Protein AF-A0A3B0RET4-F1 (afdb_monomer)

Organism: NCBI:txid652676

Foldseek 3Di:
DWDWPDDDCVVVDDTWTARVVLLVVQQDPDDDVVSSVRSVVVSVPDPPGDTDDDDDPVSVVVVVLVVVLVVLVVLLVVLLVVLQVLVVVQVDHDDDDDVRSVVSVCCLVVCPDDGDDPVSSVVSVVSVVSNVVSVVVSVVSPDD

InterPro domains:
  IPR047650 Transposase IS110-like [PTHR33055] (9-138)

Mean predicted aligned error: 11.27 Å

Radius of gyration: 25.1 Å; Cα contacts (8 Å, |Δi|>4): 95; chains: 1; bounding box: 55×36×64 Å

Secondary structure (DSSP, 8-state):
--EE----GGG-----EE-HHHHGGG--SS--HHHHHHHHHHHHT-TT--EEPPPPHHHHHHHHHHHHHHHHHHHHHHHHHHHHHHHHTTT----SSHHHHHHHHHHHHH--SSSS-HHHHHHHHHHHHHHHHHHHHHHHTT--

Structure (mmCIF, N/CA/C/O backbone):
data_AF-A0A3B0RET4-F1
#
_entry.id   AF-A0A3B0RET4-F1
#
loop_
_atom_site.group_PDB
_atom_site.id
_atom_site.type_symbol
_atom_site.label_atom_id
_atom_site.label_alt_id
_atom_site.label_comp_id
_atom_site.label_asym_id
_atom_site.label_entity_id
_atom_site.label_seq_id
_atom_site.pdbx_PDB_ins_code
_atom_site.Cartn_x
_atom_site.Cartn_y
_atom_site.Cartn_z
_atom_site.occupancy
_atom_site.B_iso_or_equiv
_atom_site.auth_seq_id
_atom_site.auth_comp_id
_atom_site.auth_asym_id
_atom_site.auth_atom_id
_atom_site.pdbx_PDB_model_num
ATOM 1 N N . MET A 1 1 ? 6.920 -6.363 -18.737 1.00 37.84 1 MET A N 1
ATOM 2 C CA . MET A 1 1 ? 8.189 -7.017 -18.342 1.00 37.84 1 MET A CA 1
ATOM 3 C C . MET A 1 1 ? 9.219 -6.766 -19.424 1.00 37.84 1 MET A C 1
ATOM 5 O O . MET A 1 1 ? 8.921 -7.064 -20.567 1.00 37.84 1 MET A O 1
ATOM 9 N N . ARG A 1 2 ? 10.376 -6.176 -19.101 1.00 45.81 2 ARG A N 1
ATOM 10 C CA . ARG A 1 2 ? 11.500 -6.050 -20.045 1.00 45.81 2 ARG A CA 1
ATOM 11 C C . ARG A 1 2 ? 12.013 -7.463 -20.352 1.00 45.81 2 ARG A C 1
ATOM 13 O O . ARG A 1 2 ? 12.230 -8.207 -19.401 1.00 45.81 2 ARG A O 1
ATOM 20 N N . GLN A 1 3 ? 12.155 -7.842 -21.620 1.00 48.19 3 GLN A N 1
ATOM 21 C CA . GLN A 1 3 ? 12.758 -9.132 -21.961 1.00 48.19 3 GLN A CA 1
ATOM 22 C C . GLN A 1 3 ? 14.276 -8.971 -21.875 1.00 48.19 3 GLN A C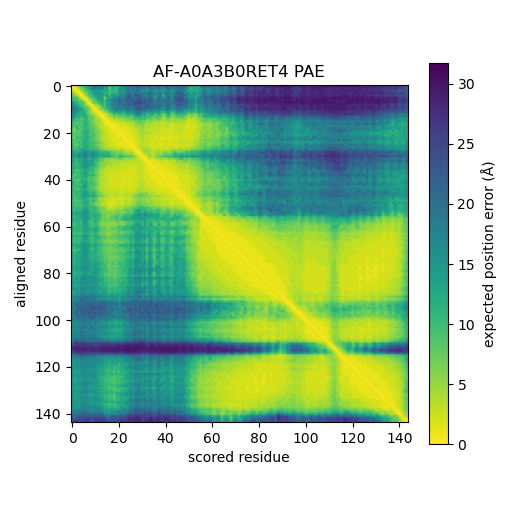 1
ATOM 24 O O . GLN A 1 3 ? 14.875 -8.184 -22.606 1.00 48.19 3 GLN A O 1
ATOM 29 N N . ALA A 1 4 ? 14.873 -9.644 -20.895 1.00 47.44 4 ALA A N 1
ATOM 30 C CA . ALA A 1 4 ? 16.313 -9.733 -20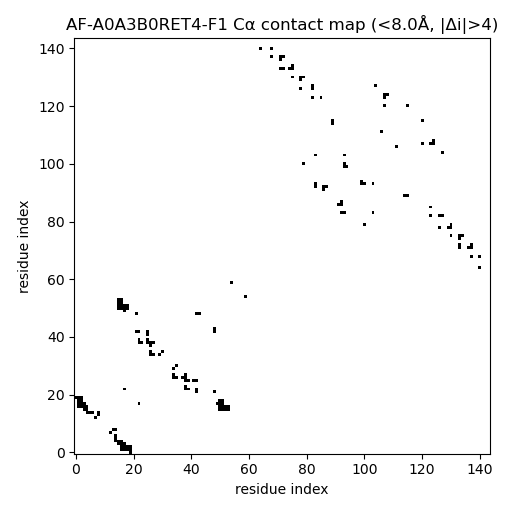.748 1.00 47.44 4 ALA A CA 1
ATOM 31 C C . ALA A 1 4 ? 16.781 -11.002 -21.460 1.00 47.44 4 ALA A C 1
ATOM 33 O O . ALA A 1 4 ? 16.352 -12.100 -21.108 1.00 47.44 4 ALA A O 1
ATOM 34 N N . ILE A 1 5 ? 17.678 -10.854 -22.430 1.00 52.09 5 ILE A N 1
ATOM 35 C CA . ILE A 1 5 ? 18.541 -11.954 -22.854 1.00 52.09 5 ILE A CA 1
ATOM 36 C C . ILE A 1 5 ? 19.556 -12.109 -21.703 1.00 52.09 5 ILE A C 1
ATOM 38 O O . ILE A 1 5 ? 20.175 -11.129 -21.296 1.00 52.09 5 ILE A O 1
ATOM 42 N N . LYS A 1 6 ? 19.565 -13.280 -21.056 1.00 46.41 6 LYS A N 1
ATOM 43 C CA . LYS A 1 6 ? 20.071 -13.541 -19.690 1.00 46.41 6 LYS A CA 1
ATOM 44 C C . LYS A 1 6 ? 21.447 -12.924 -19.354 1.00 46.41 6 LYS A C 1
ATOM 46 O O . LYS A 1 6 ? 22.373 -12.950 -20.152 1.00 46.41 6 LYS A O 1
ATOM 51 N N . GLY A 1 7 ? 21.546 -12.457 -18.102 1.00 43.09 7 GLY A N 1
ATOM 52 C CA . GLY A 1 7 ? 22.676 -11.795 -17.438 1.00 43.09 7 GLY A CA 1
ATOM 53 C C . GLY A 1 7 ? 23.920 -12.657 -17.176 1.00 43.09 7 GLY A C 1
ATOM 54 O O . GLY A 1 7 ? 23.763 -13.677 -16.521 1.00 43.09 7 GLY A O 1
ATOM 55 N N . HIS A 1 8 ? 25.128 -12.198 -17.544 1.00 42.56 8 HIS A N 1
ATOM 56 C CA . HIS A 1 8 ? 26.352 -12.061 -16.711 1.00 42.56 8 HIS A CA 1
ATOM 57 C C . HIS A 1 8 ? 27.558 -11.631 -17.586 1.00 42.56 8 HIS A C 1
ATOM 59 O O . HIS A 1 8 ? 28.084 -12.424 -18.362 1.00 42.56 8 HIS A O 1
ATOM 65 N N . LYS A 1 9 ? 28.069 -10.395 -17.412 1.00 47.56 9 LYS A N 1
ATOM 66 C CA . LYS A 1 9 ? 29.288 -9.877 -18.095 1.00 47.56 9 LYS A CA 1
ATOM 67 C C . LYS A 1 9 ? 30.562 -10.684 -17.787 1.00 47.56 9 LYS A C 1
ATOM 69 O O . LYS A 1 9 ? 31.580 -10.498 -18.439 1.00 47.56 9 LYS A O 1
ATOM 74 N N . ARG A 1 10 ? 30.492 -11.598 -16.814 1.00 46.97 10 ARG A N 1
ATOM 75 C CA . ARG A 1 10 ? 31.581 -12.490 -16.397 1.00 46.97 10 ARG A CA 1
ATOM 76 C C . ARG A 1 10 ? 32.002 -13.496 -17.481 1.00 46.97 10 ARG A C 1
ATOM 78 O O . ARG A 1 10 ? 33.035 -14.126 -17.322 1.00 46.97 10 ARG A O 1
ATOM 85 N N . LEU A 1 11 ? 31.213 -13.640 -18.551 1.00 57.12 11 LEU A N 1
ATOM 86 C CA . LEU A 1 11 ? 31.450 -14.582 -19.654 1.00 57.12 11 LEU A CA 1
ATOM 87 C C . LEU A 1 11 ? 31.823 -13.902 -20.989 1.00 57.12 11 LEU A C 1
ATOM 89 O O . LEU A 1 11 ? 31.851 -14.563 -22.018 1.00 57.12 11 LEU A O 1
ATOM 93 N N . GLY A 1 12 ? 32.074 -12.585 -21.012 1.00 54.25 12 GLY A N 1
ATOM 94 C CA . GLY A 1 12 ? 32.450 -11.873 -22.247 1.00 54.25 12 GLY A CA 1
ATOM 95 C C . GLY A 1 12 ? 31.303 -11.628 -23.240 1.00 54.25 12 GLY A C 1
ATOM 96 O O . GLY A 1 12 ? 31.539 -11.153 -24.346 1.00 54.25 12 GLY A O 1
ATOM 97 N N . HIS A 1 13 ? 30.053 -11.911 -22.861 1.00 63.03 13 HIS A N 1
ATOM 98 C CA . HIS A 1 13 ? 28.890 -11.649 -23.710 1.00 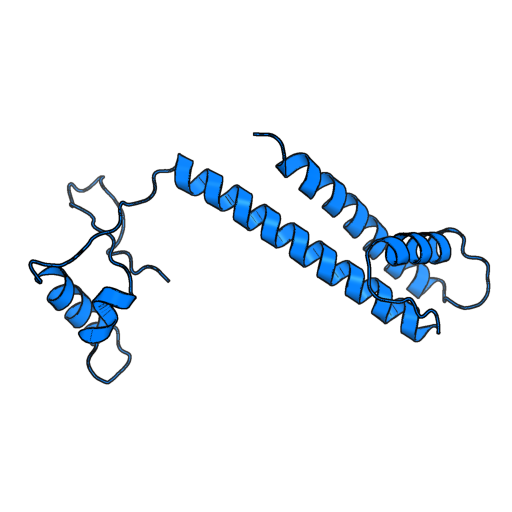63.03 13 HIS A CA 1
ATOM 99 C C . HIS A 1 13 ? 28.465 -10.173 -23.671 1.00 63.03 13 HIS A C 1
ATOM 101 O O . HIS A 1 13 ? 28.234 -9.606 -22.596 1.00 63.03 13 HIS A O 1
ATOM 107 N N . ASP A 1 14 ? 28.305 -9.569 -24.854 1.00 64.56 14 ASP A N 1
ATOM 108 C CA . ASP A 1 14 ? 27.707 -8.242 -25.019 1.00 64.56 14 ASP A CA 1
ATOM 109 C C . ASP A 1 14 ? 26.185 -8.329 -24.845 1.00 64.56 14 ASP A C 1
ATOM 111 O O . ASP A 1 14 ? 25.448 -8.794 -25.716 1.00 64.56 14 ASP A O 1
ATOM 115 N N . MET A 1 15 ? 25.711 -7.924 -23.670 1.00 69.06 15 MET A N 1
ATOM 116 C CA . MET A 1 15 ? 24.298 -7.988 -23.320 1.00 69.06 15 MET A CA 1
ATOM 117 C C . MET A 1 15 ? 23.594 -6.678 -23.632 1.00 69.06 15 MET A C 1
ATOM 119 O O . MET A 1 15 ? 23.941 -5.622 -23.101 1.00 69.06 15 MET A O 1
ATOM 123 N N . ARG A 1 16 ? 22.524 -6.777 -24.420 1.00 77.06 16 ARG A N 1
ATOM 124 C CA . ARG A 1 16 ? 21.690 -5.642 -24.817 1.00 77.06 16 ARG A CA 1
ATOM 125 C C . ARG A 1 16 ? 20.246 -5.878 -24.397 1.00 77.06 16 ARG A C 1
ATOM 127 O O . ARG A 1 16 ? 19.741 -6.996 -24.458 1.00 77.06 16 ARG A O 1
ATOM 134 N N . LEU A 1 17 ? 19.576 -4.818 -23.953 1.00 81.44 17 LEU A N 1
ATOM 135 C CA . LEU A 1 17 ? 18.197 -4.879 -23.473 1.00 81.44 17 LEU A CA 1
ATOM 136 C C . LEU A 1 17 ? 17.269 -4.243 -24.509 1.00 81.44 17 LEU A C 1
ATOM 138 O O . LEU A 1 17 ? 17.520 -3.123 -24.944 1.00 81.44 17 LEU A O 1
ATOM 142 N N . MET A 1 18 ? 16.186 -4.916 -24.891 1.00 86.44 18 MET A N 1
ATOM 143 C CA . MET A 1 18 ? 15.209 -4.381 -25.846 1.00 86.44 18 MET A CA 1
ATOM 144 C C . MET A 1 18 ? 13.863 -4.134 -25.161 1.00 86.44 18 MET A C 1
ATOM 146 O O . MET A 1 18 ? 13.453 -4.872 -24.259 1.00 86.44 18 MET A O 1
ATOM 150 N N . LEU A 1 19 ? 13.158 -3.072 -25.562 1.00 83.38 19 LEU A N 1
ATOM 151 C CA . LEU A 1 19 ? 11.789 -2.867 -25.098 1.00 83.38 19 LEU A CA 1
ATOM 152 C C . LEU A 1 19 ? 10.860 -3.907 -25.747 1.00 83.38 19 LEU A C 1
ATOM 154 O O . LEU A 1 19 ? 10.914 -4.083 -26.962 1.00 83.38 19 LEU A O 1
ATOM 158 N N . PRO A 1 20 ? 9.932 -4.523 -24.990 1.00 85.38 20 PRO A N 1
ATOM 159 C CA . PRO A 1 20 ? 8.986 -5.499 -25.541 1.00 85.38 20 PRO A CA 1
ATOM 160 C C . PRO A 1 20 ? 8.149 -4.951 -26.699 1.00 85.38 20 PRO A C 1
ATOM 162 O O . PRO A 1 20 ? 7.773 -5.691 -27.599 1.00 85.38 20 PRO A O 1
ATOM 165 N N . GLN A 1 21 ? 7.876 -3.643 -26.694 1.00 88.56 21 GLN A N 1
ATOM 166 C CA . GLN A 1 21 ? 7.137 -2.973 -27.764 1.00 88.56 21 GLN A CA 1
ATOM 167 C C . GLN A 1 21 ? 7.861 -3.024 -29.118 1.00 88.56 21 GLN A C 1
ATOM 169 O O . GLN A 1 21 ? 7.196 -2.983 -30.143 1.00 88.56 21 GLN A O 1
ATOM 174 N N . TYR A 1 22 ? 9.195 -3.138 -29.123 1.00 88.38 22 TYR A N 1
ATOM 175 C CA . TYR A 1 22 ? 9.989 -3.270 -30.347 1.00 88.38 22 TYR A CA 1
ATOM 176 C C . TYR A 1 22 ? 10.063 -4.716 -30.843 1.00 88.38 22 TYR A C 1
ATOM 178 O O . TYR A 1 22 ? 10.271 -4.930 -32.028 1.00 88.38 22 TYR A O 1
ATOM 186 N N . VAL A 1 23 ? 9.842 -5.697 -29.962 1.00 88.25 23 VAL A N 1
ATOM 187 C CA . VAL A 1 23 ? 9.778 -7.126 -30.316 1.00 88.25 23 VAL A CA 1
ATOM 188 C C . VAL A 1 23 ? 8.378 -7.512 -30.799 1.00 88.25 23 VAL A C 1
ATOM 190 O O . VAL A 1 23 ? 8.238 -8.328 -31.701 1.00 88.25 23 VAL A O 1
ATOM 193 N N . LYS A 1 24 ? 7.330 -6.901 -30.227 1.00 88.81 24 LYS A N 1
ATOM 194 C CA . LYS A 1 24 ? 5.918 -7.234 -30.487 1.00 88.81 24 LYS A CA 1
ATOM 195 C C . LYS A 1 24 ? 5.540 -7.340 -31.979 1.00 88.81 24 LYS A C 1
ATOM 197 O O . LYS A 1 24 ? 4.802 -8.2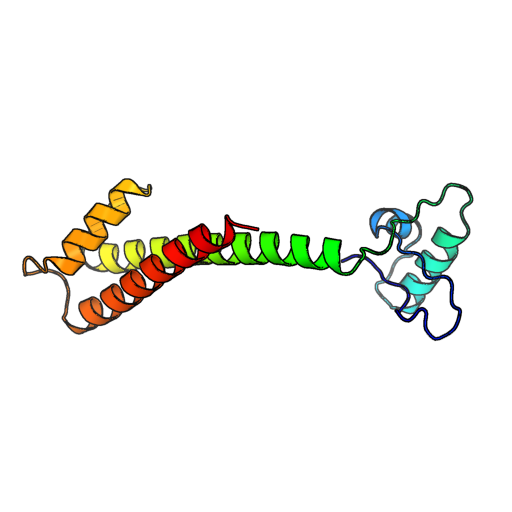71 -32.287 1.00 88.81 24 LYS A O 1
ATOM 202 N N . PRO A 1 25 ? 6.011 -6.468 -32.894 1.00 90.62 25 PRO A N 1
ATOM 203 C CA . PRO A 1 25 ? 5.698 -6.581 -34.322 1.00 90.62 25 PRO A CA 1
ATOM 204 C C . PRO A 1 25 ? 6.198 -7.873 -34.988 1.00 90.62 25 PRO A C 1
ATOM 206 O O . PRO A 1 25 ? 5.658 -8.258 -36.017 1.00 90.62 25 PRO A O 1
ATOM 209 N N . TYR A 1 26 ? 7.196 -8.540 -34.403 1.00 88.00 26 TYR A N 1
ATOM 210 C CA . TYR A 1 26 ? 7.829 -9.750 -34.942 1.00 88.00 26 TYR A CA 1
ATOM 211 C C . TYR A 1 26 ? 7.282 -11.043 -34.314 1.00 88.00 26 TYR A C 1
ATOM 213 O O . TYR A 1 26 ? 7.682 -12.144 -34.682 1.00 88.00 26 TYR A O 1
ATOM 221 N N . VAL A 1 27 ? 6.360 -10.940 -33.348 1.00 88.69 27 VAL A N 1
ATOM 222 C CA . VAL A 1 27 ? 5.770 -12.106 -32.677 1.00 88.69 27 VAL A CA 1
ATOM 223 C C . VAL A 1 27 ? 4.708 -12.730 -33.579 1.00 88.69 27 VAL A C 1
ATOM 225 O O . VAL A 1 27 ? 3.637 -12.158 -33.788 1.00 88.69 27 VAL A O 1
ATOM 228 N N . LYS A 1 28 ? 4.993 -13.930 -34.092 1.00 86.38 28 LYS A N 1
ATOM 229 C CA . LYS A 1 28 ? 4.035 -14.733 -34.866 1.00 86.38 28 LYS A CA 1
ATOM 230 C C . LYS A 1 28 ? 2.899 -15.251 -33.967 1.00 86.38 28 LYS A C 1
ATOM 232 O O . LYS A 1 28 ? 2.976 -15.222 -32.740 1.00 86.38 28 LYS A O 1
ATOM 237 N N . ARG A 1 29 ? 1.793 -15.694 -34.572 1.00 84.06 29 ARG A N 1
ATOM 238 C CA . ARG A 1 29 ? 0.601 -16.154 -33.837 1.00 84.06 29 ARG A CA 1
ATOM 239 C C . ARG A 1 29 ? 0.924 -17.407 -33.008 1.00 84.06 29 ARG A C 1
ATOM 241 O O . ARG A 1 29 ? 1.445 -18.376 -33.541 1.00 84.06 29 ARG A O 1
ATOM 248 N N . GLY A 1 30 ? 0.536 -17.396 -31.732 1.00 75.69 30 GLY A N 1
ATOM 249 C CA . GLY A 1 30 ? 0.790 -18.487 -30.783 1.00 75.69 30 GLY A CA 1
ATOM 250 C C . GLY A 1 30 ? 1.781 -18.068 -29.698 1.00 75.69 30 GLY A C 1
ATOM 251 O O . GLY A 1 30 ? 2.824 -17.490 -29.977 1.00 75.69 30 GLY A O 1
ATOM 252 N N . LYS A 1 31 ? 1.437 -18.309 -28.429 1.00 69.38 31 LYS A N 1
ATOM 253 C CA . LYS A 1 31 ? 2.255 -17.888 -27.286 1.00 69.38 31 LYS A CA 1
ATOM 254 C C . LYS A 1 31 ? 3.105 -19.062 -26.807 1.00 69.38 31 LYS A C 1
ATOM 256 O O . LYS A 1 31 ? 2.717 -19.759 -25.876 1.00 69.38 31 LYS A O 1
ATOM 261 N N . ASN A 1 32 ? 4.238 -19.283 -27.462 1.00 84.88 32 ASN A N 1
ATOM 262 C CA . ASN A 1 32 ? 5.245 -20.247 -27.026 1.00 84.88 32 ASN A CA 1
ATOM 263 C C . ASN A 1 32 ? 6.638 -19.591 -26.991 1.00 84.88 32 ASN A C 1
ATOM 265 O O . ASN A 1 32 ? 6.848 -18.499 -27.529 1.00 84.88 32 ASN A O 1
ATOM 269 N N . ASP A 1 33 ? 7.582 -20.242 -26.316 1.00 83.69 33 ASP A N 1
ATOM 270 C CA . ASP A 1 33 ? 8.923 -19.685 -26.133 1.00 83.69 33 ASP A CA 1
ATOM 271 C C . ASP A 1 33 ? 9.721 -19.639 -27.439 1.00 83.69 33 ASP A C 1
ATOM 273 O O .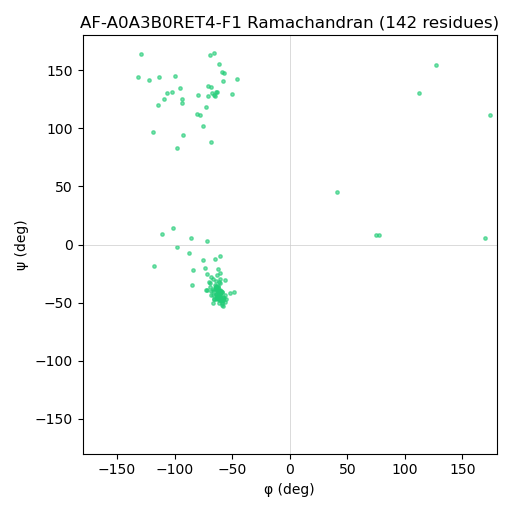 ASP A 1 33 ? 10.465 -18.686 -27.656 1.00 83.69 33 ASP A O 1
ATOM 277 N N . ALA A 1 34 ? 9.512 -20.596 -28.347 1.00 84.81 34 ALA A N 1
ATOM 278 C CA . ALA A 1 34 ? 10.178 -20.624 -29.649 1.00 84.81 34 ALA A CA 1
ATOM 279 C C . ALA A 1 34 ? 9.830 -19.390 -30.499 1.00 84.81 34 ALA A C 1
ATOM 281 O O . ALA A 1 34 ? 10.721 -18.715 -31.010 1.00 84.81 34 ALA A O 1
ATOM 282 N N . THR A 1 35 ? 8.547 -19.034 -30.577 1.00 85.94 35 THR A N 1
ATOM 283 C CA . THR A 1 35 ? 8.062 -17.846 -31.286 1.00 85.94 35 THR A CA 1
ATOM 284 C C . THR A 1 35 ? 8.567 -16.558 -30.639 1.00 85.94 35 THR A C 1
ATOM 286 O O . THR A 1 35 ? 8.882 -15.601 -31.342 1.00 85.94 35 THR A O 1
ATOM 289 N N . ASN A 1 36 ? 8.702 -16.525 -29.309 1.00 83.50 36 ASN A N 1
ATOM 290 C CA . ASN A 1 36 ? 9.315 -15.383 -28.629 1.00 83.50 36 ASN A CA 1
ATOM 291 C C . ASN A 1 36 ? 10.808 -15.253 -28.966 1.00 83.50 36 ASN A C 1
ATOM 293 O O . ASN A 1 36 ? 11.268 -14.143 -29.219 1.00 83.50 36 ASN A O 1
ATOM 297 N N . VAL A 1 37 ? 11.563 -16.357 -28.977 1.00 86.75 37 VAL A N 1
ATOM 298 C CA . VAL A 1 37 ? 12.993 -16.350 -29.328 1.00 86.75 37 VAL A CA 1
ATOM 299 C C . VAL A 1 37 ? 13.195 -15.896 -30.771 1.00 86.75 37 VAL A C 1
ATOM 301 O O . VAL A 1 37 ? 14.032 -15.030 -31.017 1.00 86.75 37 VAL A O 1
ATOM 304 N N . GLU A 1 38 ? 12.399 -16.418 -31.703 1.00 87.88 38 GLU A N 1
ATOM 305 C CA . GLU A 1 38 ? 12.449 -16.032 -33.114 1.00 87.88 38 GLU A CA 1
ATOM 306 C C . GLU A 1 38 ? 12.164 -14.535 -33.296 1.00 87.88 38 GLU A C 1
ATOM 308 O O . GLU A 1 38 ? 12.942 -13.832 -33.936 1.00 87.88 38 GLU A O 1
ATOM 313 N N . ALA A 1 39 ? 11.115 -14.020 -32.648 1.00 89.81 39 ALA A N 1
ATOM 314 C CA . ALA A 1 39 ? 10.763 -12.605 -32.705 1.00 89.81 39 ALA A CA 1
ATOM 315 C C . ALA A 1 39 ? 11.870 -11.697 -32.149 1.00 89.81 39 ALA A C 1
ATOM 317 O O . ALA A 1 39 ? 12.141 -10.634 -32.706 1.00 89.81 39 ALA A O 1
ATOM 318 N N . ILE A 1 40 ? 12.524 -12.099 -31.051 1.00 88.81 40 ILE A N 1
ATOM 319 C CA . ILE A 1 40 ? 13.657 -11.354 -30.487 1.00 88.81 40 ILE A CA 1
ATOM 320 C C . ILE A 1 40 ? 14.835 -11.374 -31.462 1.00 88.81 40 ILE A C 1
ATOM 322 O O . ILE A 1 40 ? 15.430 -10.324 -31.702 1.00 88.81 40 ILE A O 1
ATOM 326 N N . TYR A 1 41 ? 15.172 -12.540 -32.018 1.00 89.94 41 TYR A N 1
ATOM 327 C CA . TYR A 1 41 ? 16.277 -12.675 -32.964 1.00 89.94 41 TYR A CA 1
ATOM 328 C C . TYR A 1 41 ? 16.046 -11.801 -34.198 1.00 89.94 41 TYR A C 1
ATOM 330 O O . TYR A 1 41 ? 16.905 -10.999 -34.556 1.00 89.94 41 TYR A O 1
ATOM 338 N N . GLU A 1 42 ? 14.847 -11.863 -34.775 1.00 90.19 42 GLU A N 1
ATOM 339 C CA . GLU A 1 42 ? 14.473 -11.039 -35.917 1.00 90.19 42 GLU A CA 1
ATOM 340 C C . GLU A 1 42 ? 14.567 -9.545 -35.584 1.00 90.19 42 GLU A C 1
ATOM 342 O O . GLU A 1 42 ? 15.204 -8.783 -36.312 1.00 90.19 42 GLU A O 1
ATOM 347 N N . ALA A 1 43 ? 14.014 -9.126 -34.444 1.00 90.38 43 ALA A N 1
ATOM 348 C CA . ALA A 1 43 ? 14.063 -7.744 -33.988 1.00 90.38 43 ALA A CA 1
ATOM 349 C C . ALA A 1 43 ? 15.514 -7.238 -33.834 1.00 90.38 43 ALA A C 1
ATOM 351 O O . ALA A 1 43 ? 15.842 -6.145 -34.298 1.00 90.38 43 ALA A O 1
ATOM 352 N N . VAL A 1 44 ? 16.406 -8.030 -33.227 1.00 89.44 44 VAL A N 1
ATOM 353 C CA . VAL A 1 44 ? 17.811 -7.651 -32.974 1.00 89.44 44 VAL A CA 1
ATOM 354 C C . VAL A 1 44 ? 18.582 -7.376 -34.267 1.00 89.44 44 VAL A C 1
ATOM 356 O O . VAL A 1 44 ? 19.456 -6.511 -34.267 1.00 89.44 44 VAL A O 1
ATOM 359 N N . THR A 1 45 ? 18.248 -8.061 -35.363 1.00 89.06 45 THR A N 1
ATOM 360 C CA . THR A 1 45 ? 18.933 -7.891 -36.658 1.00 89.06 45 THR A CA 1
ATOM 361 C C . THR A 1 45 ? 18.559 -6.605 -37.396 1.00 89.06 45 THR A C 1
ATOM 363 O O . THR A 1 45 ? 19.230 -6.228 -38.357 1.00 89.06 45 THR A O 1
ATOM 366 N N . ARG A 1 46 ? 17.497 -5.902 -36.980 1.00 91.44 46 ARG A N 1
ATOM 367 C CA . ARG A 1 46 ? 17.016 -4.711 -37.689 1.00 91.44 46 ARG A CA 1
ATOM 368 C C . ARG A 1 46 ? 17.993 -3.536 -37.507 1.00 91.44 46 ARG A C 1
ATOM 370 O O . ARG A 1 46 ? 18.261 -3.158 -36.368 1.00 91.44 46 ARG A O 1
ATOM 377 N N . PRO A 1 47 ? 18.460 -2.877 -38.588 1.00 87.00 47 PRO A N 1
ATOM 378 C CA . PRO A 1 47 ? 19.432 -1.778 -38.487 1.00 87.00 47 PRO A CA 1
ATOM 379 C C . PRO A 1 47 ? 18.950 -0.576 -37.664 1.00 87.00 47 PRO A C 1
ATOM 381 O O . PRO A 1 47 ? 19.746 0.119 -37.042 1.00 87.00 47 PRO A O 1
ATOM 384 N N . SER A 1 48 ? 17.638 -0.331 -37.636 1.00 88.12 48 SER A N 1
ATOM 385 C CA . SER A 1 48 ? 17.010 0.756 -36.875 1.00 88.12 48 SER A CA 1
ATOM 386 C C . SER A 1 48 ? 16.707 0.396 -35.413 1.00 88.12 48 SER A C 1
ATOM 388 O O . SER A 1 48 ? 16.063 1.179 -34.706 1.00 88.12 48 SER A O 1
ATOM 390 N N . MET A 1 49 ? 17.133 -0.785 -34.946 1.00 89.25 49 MET A N 1
ATOM 391 C CA . MET A 1 49 ? 16.785 -1.285 -33.622 1.00 89.25 49 MET A CA 1
ATOM 392 C C . MET A 1 49 ? 17.435 -0.466 -32.505 1.00 89.25 49 MET A C 1
ATOM 394 O O . MET A 1 49 ? 18.623 -0.149 -32.531 1.00 89.25 49 MET A O 1
ATOM 398 N N . ARG A 1 50 ? 16.641 -0.150 -31.477 1.00 85.44 50 ARG A N 1
ATOM 399 C CA . ARG A 1 50 ? 17.082 0.637 -30.321 1.00 85.44 50 ARG A CA 1
ATOM 400 C C . ARG A 1 50 ? 17.174 -0.236 -29.080 1.00 85.44 50 ARG A C 1
ATOM 402 O O . ARG A 1 50 ? 16.186 -0.838 -28.652 1.00 85.44 50 ARG A O 1
ATOM 409 N N . PHE A 1 51 ? 18.349 -0.229 -28.462 1.00 84.31 51 PHE A N 1
ATOM 410 C CA . PHE A 1 51 ? 18.607 -0.912 -27.201 1.00 84.31 51 PHE A CA 1
ATOM 411 C C . PHE A 1 51 ? 18.563 0.071 -26.035 1.00 84.31 51 PHE A C 1
ATOM 413 O O . PHE A 1 51 ? 18.946 1.233 -26.149 1.00 84.31 51 PHE A O 1
ATOM 420 N N . VAL A 1 52 ? 18.074 -0.408 -24.899 1.00 80.06 52 VAL A N 1
ATOM 421 C CA . VAL A 1 52 ? 18.047 0.332 -23.642 1.00 80.06 52 VAL A CA 1
ATOM 422 C C . VAL A 1 52 ? 19.279 -0.069 -22.838 1.00 80.06 52 VAL A C 1
ATOM 424 O O . VAL A 1 52 ? 19.550 -1.269 -22.722 1.00 80.06 52 VAL A O 1
ATOM 427 N N . PRO A 1 53 ? 20.007 0.889 -22.243 1.00 73.94 53 PRO A N 1
ATOM 428 C CA . PRO A 1 53 ? 21.108 0.555 -21.359 1.00 73.94 53 PRO A CA 1
ATOM 429 C C . PRO A 1 53 ? 20.620 -0.313 -20.195 1.00 73.94 53 PRO A C 1
ATOM 431 O O . PRO A 1 53 ? 19.533 -0.112 -19.633 1.00 73.94 53 PRO A O 1
ATOM 434 N N . ILE A 1 54 ? 21.445 -1.292 -19.826 1.00 71.94 54 ILE A N 1
ATOM 435 C CA . ILE A 1 54 ? 21.258 -2.044 -18.588 1.00 71.94 54 ILE A CA 1
ATOM 436 C C . ILE A 1 54 ? 21.444 -1.048 -17.442 1.00 71.94 54 ILE A C 1
ATOM 438 O O . ILE A 1 54 ? 22.424 -0.307 -17.413 1.00 71.94 54 ILE A O 1
ATOM 442 N N . LYS A 1 55 ? 20.477 -0.990 -16.521 1.00 75.31 55 LYS A N 1
ATOM 443 C CA . LYS A 1 55 ? 20.579 -0.102 -15.358 1.00 75.31 55 LYS A CA 1
ATOM 444 C C . LYS A 1 55 ? 21.769 -0.541 -14.507 1.00 75.31 55 LYS A C 1
ATOM 446 O O . LYS A 1 55 ? 21.878 -1.728 -14.206 1.00 75.31 55 LYS A O 1
ATOM 451 N N . GLY A 1 56 ? 22.625 0.403 -14.122 1.00 79.44 56 GLY A N 1
ATOM 452 C CA . GLY A 1 56 ? 23.640 0.156 -13.106 1.00 79.44 56 GLY A CA 1
ATOM 453 C C . GLY A 1 56 ? 22.995 -0.110 -11.747 1.00 79.44 56 GLY A C 1
ATOM 454 O O . GLY A 1 56 ? 21.806 0.162 -11.538 1.00 79.44 56 GLY A O 1
ATOM 455 N N . THR A 1 57 ? 23.784 -0.658 -10.826 1.00 81.12 57 THR A N 1
ATOM 456 C CA . THR A 1 57 ? 23.346 -1.006 -9.467 1.00 81.12 57 THR A CA 1
ATOM 457 C C . THR A 1 57 ? 22.755 0.201 -8.742 1.00 81.12 57 THR A C 1
ATOM 459 O O . THR A 1 57 ? 21.656 0.096 -8.203 1.00 81.12 57 THR A O 1
ATOM 462 N N . GLU A 1 58 ? 23.392 1.368 -8.853 1.00 79.69 58 GLU A N 1
ATOM 463 C CA . GLU A 1 58 ? 22.920 2.624 -8.255 1.00 79.69 58 GLU A CA 1
ATOM 464 C C . GLU A 1 58 ? 21.568 3.078 -8.825 1.00 79.69 58 GLU A C 1
ATOM 466 O O . GLU A 1 58 ? 20.627 3.370 -8.087 1.00 79.69 58 GLU A O 1
ATOM 471 N N . GLN A 1 59 ? 21.393 3.051 -10.153 1.00 76.50 59 GLN A N 1
ATOM 472 C CA . GLN A 1 59 ? 20.104 3.421 -10.756 1.00 76.50 59 GLN A CA 1
ATOM 473 C C . GLN A 1 59 ? 19.000 2.403 -10.437 1.00 76.50 59 GLN A C 1
ATOM 475 O O . GLN A 1 59 ? 17.810 2.742 -10.432 1.00 76.50 59 GLN A O 1
ATOM 480 N N . GLN A 1 60 ? 19.362 1.140 -10.205 1.00 81.56 60 GLN A N 1
ATOM 481 C CA . GLN A 1 60 ? 18.429 0.128 -9.728 1.00 81.56 60 GLN A CA 1
ATOM 482 C C . GLN A 1 60 ? 18.057 0.358 -8.256 1.00 81.56 60 GLN A C 1
ATOM 484 O O . GLN A 1 60 ? 16.877 0.228 -7.932 1.00 81.56 60 GLN A O 1
ATOM 489 N N . ALA A 1 61 ? 19.004 0.759 -7.405 1.00 81.88 61 ALA A N 1
ATOM 490 C CA . ALA A 1 61 ? 18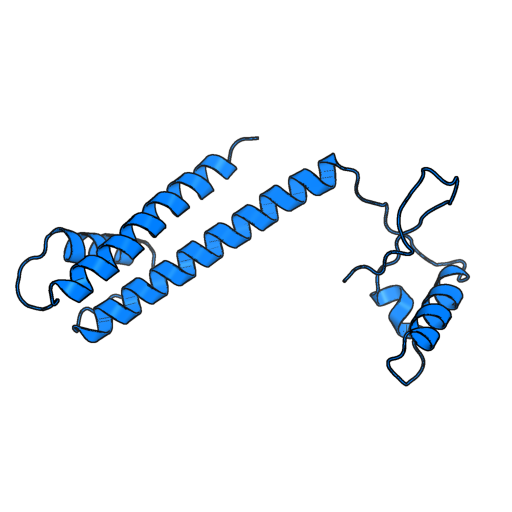.768 1.101 -6.003 1.00 81.88 61 ALA A CA 1
ATOM 491 C C . ALA A 1 61 ? 17.800 2.281 -5.849 1.00 81.88 61 ALA A C 1
ATOM 493 O O . ALA A 1 61 ? 16.784 2.153 -5.165 1.00 81.88 61 ALA A O 1
ATOM 494 N N . VAL A 1 62 ? 18.011 3.373 -6.589 1.00 86.62 62 VAL A N 1
ATOM 495 C CA . VAL A 1 62 ? 17.094 4.529 -6.588 1.00 86.62 62 VAL A CA 1
ATOM 496 C C . VAL A 1 62 ? 15.678 4.123 -7.017 1.00 86.62 62 VAL A C 1
ATOM 498 O O . VAL A 1 62 ? 14.685 4.515 -6.406 1.00 86.62 62 VAL A O 1
ATOM 501 N N . LEU A 1 63 ? 15.548 3.260 -8.031 1.00 86.06 63 LEU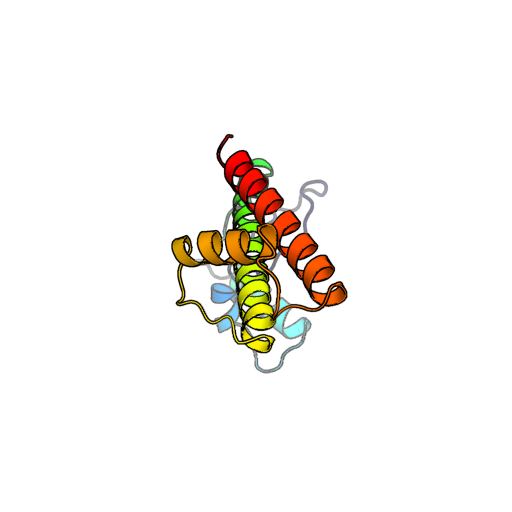 A N 1
ATOM 502 C CA . LEU A 1 63 ? 14.237 2.745 -8.439 1.00 86.06 63 LEU A CA 1
ATOM 503 C C . LEU A 1 63 ? 13.574 1.891 -7.348 1.00 86.06 63 LEU A C 1
ATOM 505 O O . LEU A 1 63 ? 12.347 1.904 -7.232 1.00 86.06 63 LEU A O 1
ATOM 509 N N . MET A 1 64 ? 14.359 1.128 -6.584 1.00 87.44 64 MET A N 1
ATOM 510 C CA . MET A 1 64 ? 13.845 0.367 -5.447 1.00 87.44 64 MET A CA 1
ATOM 511 C C . MET A 1 64 ? 13.297 1.307 -4.373 1.00 87.44 64 MET A C 1
ATOM 513 O O . MET A 1 64 ? 12.180 1.071 -3.926 1.00 87.44 64 MET A O 1
ATOM 517 N N . LEU A 1 65 ? 13.983 2.411 -4.052 1.00 89.12 65 LEU A N 1
ATOM 518 C CA . LEU A 1 65 ? 13.480 3.420 -3.108 1.00 89.12 65 LEU A CA 1
ATOM 519 C C . LEU A 1 65 ? 12.107 3.968 -3.527 1.00 89.12 65 LEU A C 1
ATOM 521 O O . LEU A 1 65 ? 11.161 3.934 -2.738 1.00 89.12 65 LEU A O 1
ATOM 525 N N . HIS A 1 66 ? 11.955 4.384 -4.790 1.00 89.06 66 HIS A N 1
ATOM 526 C CA . HIS A 1 66 ? 10.670 4.880 -5.301 1.00 89.06 66 HIS A CA 1
ATOM 527 C C . HIS A 1 66 ? 9.558 3.829 -5.217 1.00 89.06 66 HIS A C 1
ATOM 529 O O . HIS A 1 66 ? 8.460 4.115 -4.747 1.00 89.06 66 HIS A O 1
ATOM 535 N N . ARG A 1 67 ? 9.842 2.586 -5.621 1.00 90.75 67 ARG A N 1
ATOM 536 C CA . ARG A 1 67 ? 8.849 1.501 -5.577 1.00 90.75 67 ARG A CA 1
ATOM 537 C C . ARG A 1 67 ? 8.457 1.121 -4.155 1.00 90.75 67 ARG A C 1
ATOM 539 O O . ARG A 1 67 ? 7.287 0.824 -3.917 1.00 90.75 67 ARG A O 1
ATOM 546 N N . THR A 1 68 ? 9.414 1.120 -3.232 1.00 92.56 68 THR A N 1
ATOM 547 C CA . THR A 1 68 ? 9.159 0.884 -1.810 1.00 92.56 68 THR A CA 1
ATOM 548 C C . THR A 1 68 ? 8.266 1.983 -1.254 1.00 92.56 68 THR A C 1
ATOM 550 O O . THR A 1 68 ? 7.263 1.684 -0.615 1.00 92.56 68 THR A O 1
ATOM 553 N N . ARG A 1 69 ? 8.534 3.250 -1.581 1.00 90.56 69 ARG A N 1
ATOM 554 C CA . ARG A 1 69 ? 7.658 4.361 -1.198 1.00 90.56 69 ARG A CA 1
ATOM 555 C C . ARG A 1 69 ? 6.240 4.197 -1.747 1.00 90.56 69 ARG A C 1
ATOM 557 O O . ARG A 1 69 ? 5.283 4.287 -0.981 1.00 90.56 69 ARG A O 1
ATOM 564 N N . ASP A 1 70 ? 6.092 3.893 -3.034 1.00 92.56 70 ASP A N 1
ATOM 565 C CA . ASP A 1 70 ? 4.780 3.659 -3.654 1.00 92.56 70 ASP A CA 1
ATOM 566 C C . ASP A 1 70 ? 4.031 2.484 -3.008 1.00 92.56 70 ASP A C 1
ATOM 568 O O . ASP A 1 70 ? 2.799 2.466 -2.953 1.00 92.56 70 ASP A O 1
ATOM 572 N N . LEU A 1 71 ? 4.756 1.462 -2.543 1.00 94.38 71 LEU A N 1
ATOM 573 C CA . LEU A 1 71 ? 4.183 0.353 -1.783 1.00 94.38 71 LEU A CA 1
ATOM 574 C C . LEU A 1 71 ? 3.655 0.830 -0.423 1.00 94.38 71 LEU A C 1
ATOM 576 O O . LEU A 1 71 ? 2.497 0.561 -0.108 1.00 94.38 71 LEU A O 1
ATOM 580 N N . LEU A 1 72 ? 4.461 1.567 0.347 1.00 93.31 72 LEU A N 1
ATOM 581 C CA . LEU A 1 72 ? 4.072 2.072 1.669 1.00 93.31 72 LEU A CA 1
ATOM 582 C C . LEU A 1 72 ? 2.870 3.027 1.585 1.00 93.31 72 LEU A C 1
ATOM 584 O O . LEU A 1 72 ? 1.949 2.931 2.396 1.00 93.31 72 LEU A O 1
ATOM 588 N N . VAL A 1 73 ? 2.825 3.900 0.572 1.00 92.25 73 VAL A N 1
ATOM 589 C CA . VAL A 1 73 ? 1.678 4.795 0.329 1.00 92.25 73 VAL A CA 1
ATOM 590 C C . VAL A 1 73 ? 0.405 3.988 0.068 1.00 92.25 73 VAL A C 1
ATOM 592 O O . VAL A 1 73 ? -0.624 4.241 0.695 1.00 92.25 73 VAL A O 1
ATOM 595 N N . ARG A 1 74 ? 0.472 2.968 -0.799 1.00 94.38 74 ARG A N 1
ATOM 596 C CA . ARG A 1 74 ? -0.679 2.096 -1.091 1.00 94.38 74 ARG A CA 1
ATOM 597 C C . ARG A 1 74 ? -1.140 1.306 0.133 1.00 94.38 74 ARG A C 1
ATOM 599 O O . ARG A 1 74 ? -2.345 1.184 0.345 1.00 94.38 74 ARG A O 1
ATOM 606 N N . GLN A 1 75 ? -0.214 0.821 0.960 1.00 95.00 75 GLN A N 1
ATOM 607 C CA . GLN A 1 75 ? -0.548 0.193 2.242 1.00 95.00 75 GLN A CA 1
ATOM 608 C C . GLN A 1 75 ? -1.265 1.178 3.178 1.00 95.00 75 GLN A C 1
ATOM 610 O O . GLN A 1 75 ? -2.275 0.821 3.780 1.00 95.00 75 GLN A O 1
ATOM 615 N N . GLY A 1 76 ? -0.815 2.436 3.241 1.00 92.69 76 GLY A N 1
ATOM 616 C CA . GLY A 1 76 ? -1.480 3.485 4.018 1.00 92.69 76 GLY A CA 1
ATOM 617 C C . GLY A 1 76 ? -2.916 3.750 3.553 1.00 92.69 76 GLY A C 1
ATOM 618 O O . GLY A 1 76 ? -3.830 3.844 4.376 1.00 92.69 76 GLY A O 1
ATOM 619 N N . THR A 1 77 ? -3.148 3.800 2.238 1.00 92.19 77 THR A N 1
ATOM 620 C CA . THR A 1 77 ? -4.501 3.903 1.667 1.00 92.19 77 THR A CA 1
ATOM 621 C C . THR A 1 77 ? -5.358 2.684 2.013 1.00 92.19 77 THR A C 1
ATOM 623 O O . THR A 1 77 ? -6.502 2.848 2.434 1.00 92.19 77 THR A O 1
ATOM 626 N N . MET A 1 78 ? -4.812 1.470 1.893 1.00 95.19 78 MET A N 1
ATOM 627 C CA . MET A 1 78 ? -5.513 0.226 2.230 1.00 95.19 78 MET A CA 1
ATOM 628 C C . MET A 1 78 ? -5.964 0.209 3.696 1.00 95.19 78 MET A C 1
ATOM 630 O O . MET A 1 78 ? -7.142 -0.009 3.969 1.00 95.19 78 MET A O 1
ATOM 634 N N . LEU A 1 79 ? -5.058 0.499 4.634 1.00 94.56 79 LEU A N 1
ATOM 635 C CA . LEU A 1 79 ? -5.369 0.531 6.067 1.00 94.56 79 LEU A CA 1
ATOM 636 C C . LEU A 1 79 ? -6.373 1.631 6.420 1.00 94.56 79 LEU A C 1
ATOM 638 O O . LEU A 1 79 ? -7.252 1.431 7.252 1.00 94.56 79 LEU A O 1
ATOM 642 N N . THR A 1 80 ? -6.280 2.782 5.757 1.00 92.44 80 THR A N 1
ATOM 643 C CA . THR A 1 80 ? -7.252 3.869 5.902 1.00 92.44 80 THR A CA 1
ATOM 644 C C . THR A 1 80 ? -8.653 3.425 5.479 1.00 92.44 80 THR A C 1
ATOM 646 O O . THR A 1 80 ? -9.634 3.722 6.163 1.00 92.44 80 THR A O 1
ATOM 649 N N . ASN A 1 81 ? -8.759 2.724 4.351 1.00 92.50 81 ASN A N 1
ATOM 650 C CA . ASN A 1 81 ? -10.038 2.227 3.856 1.00 92.50 81 ASN A CA 1
ATOM 651 C C . ASN A 1 81 ? -10.595 1.124 4.762 1.00 92.50 81 ASN A C 1
ATOM 653 O O . ASN A 1 81 ? -11.783 1.158 5.066 1.00 92.50 81 ASN A O 1
ATOM 657 N N . ALA A 1 82 ? -9.746 0.221 5.264 1.00 93.31 82 ALA A N 1
ATOM 658 C CA . ALA A 1 82 ? -10.139 -0.784 6.251 1.00 93.31 82 ALA A CA 1
ATOM 659 C C . ALA A 1 82 ? -10.662 -0.136 7.544 1.00 93.31 82 ALA A C 1
ATOM 661 O O . ALA A 1 82 ? -11.734 -0.494 8.022 1.00 93.31 82 ALA A O 1
ATOM 662 N N . LEU A 1 83 ? -9.961 0.880 8.067 1.00 92.19 83 LEU A N 1
ATOM 663 C CA . LEU A 1 83 ? -10.395 1.635 9.246 1.00 92.19 83 LEU A CA 1
ATOM 664 C C . LEU A 1 83 ? -11.786 2.253 9.043 1.00 92.19 83 LEU A C 1
ATOM 666 O O . LEU A 1 83 ? -12.637 2.138 9.921 1.00 92.19 83 LEU A O 1
ATOM 670 N N . ARG A 1 84 ? -12.029 2.887 7.887 1.00 90.75 84 ARG A N 1
ATOM 671 C CA . ARG A 1 84 ? -13.352 3.442 7.557 1.00 90.75 84 ARG A CA 1
ATOM 672 C C . ARG A 1 84 ? -14.420 2.356 7.449 1.00 90.75 84 ARG A C 1
ATOM 674 O O . ARG A 1 84 ? -15.493 2.534 8.010 1.00 90.75 84 ARG A O 1
ATOM 681 N N . GLY A 1 85 ? -14.125 1.254 6.757 1.00 91.88 85 GLY A N 1
ATOM 682 C CA . GLY A 1 85 ? -15.053 0.134 6.584 1.00 91.88 85 GLY A CA 1
ATOM 683 C C . GLY A 1 85 ? -15.496 -0.443 7.925 1.00 91.88 85 GLY A C 1
ATOM 684 O O . GLY A 1 85 ? -16.685 -0.445 8.228 1.00 91.88 85 GLY A O 1
ATOM 685 N N . HIS A 1 86 ? -14.541 -0.795 8.784 1.00 91.88 86 HIS A N 1
ATOM 686 C CA . HIS A 1 86 ? -14.848 -1.336 10.107 1.00 91.88 86 HIS A CA 1
ATOM 687 C C . HIS A 1 86 ? -15.608 -0.352 10.997 1.00 91.88 86 HIS A C 1
ATOM 689 O O . HIS A 1 86 ? -16.490 -0.759 11.739 1.00 91.88 86 HIS A O 1
ATOM 695 N N . LEU A 1 87 ? -15.307 0.948 10.935 1.00 89.12 87 LEU A N 1
ATOM 696 C CA . LEU A 1 87 ? -16.057 1.946 11.706 1.00 89.12 87 LEU A CA 1
ATOM 697 C C . LEU A 1 87 ? -17.486 2.141 11.181 1.00 89.12 87 LEU A C 1
ATOM 699 O O . LEU A 1 87 ? -18.401 2.352 11.979 1.00 89.12 87 LEU A O 1
ATOM 703 N N . SER A 1 88 ? -17.699 1.996 9.871 1.00 90.31 88 SER A N 1
ATOM 704 C CA . SER A 1 88 ? -19.033 2.084 9.273 1.00 90.31 88 SER A CA 1
ATOM 705 C C . SER A 1 88 ? -19.965 0.947 9.704 1.00 90.31 88 SER A C 1
ATOM 707 O O . SER A 1 88 ? -21.158 1.191 9.860 1.00 90.31 88 SER A O 1
ATOM 709 N N . GLU A 1 89 ? -19.432 -0.245 10.009 1.00 90.56 89 GLU A N 1
ATOM 710 C CA . GLU A 1 89 ? -20.205 -1.363 10.586 1.00 90.56 89 GLU A CA 1
ATOM 711 C C . GLU A 1 89 ? -20.822 -1.007 11.950 1.00 90.56 89 GLU A C 1
ATOM 713 O O . GLU A 1 89 ? -21.853 -1.555 12.332 1.00 90.56 89 GLU A O 1
ATOM 718 N N . PHE A 1 90 ? -20.231 -0.041 12.663 1.00 88.06 90 PHE A N 1
ATOM 719 C CA . PHE A 1 90 ? -20.729 0.478 13.942 1.00 88.06 90 PHE A CA 1
ATOM 720 C C . PHE A 1 90 ? -21.465 1.821 13.801 1.00 88.06 90 PHE A C 1
ATOM 722 O O . PHE A 1 90 ? -21.682 2.514 14.794 1.00 88.06 90 PHE A O 1
ATOM 729 N N . GLY A 1 91 ? -21.834 2.216 12.576 1.00 86.50 91 GLY A N 1
ATOM 730 C CA . GLY A 1 91 ? -22.555 3.462 12.292 1.00 86.50 91 GLY A CA 1
ATOM 731 C C . GLY A 1 91 ? -21.689 4.727 12.314 1.00 86.50 91 GLY A C 1
ATOM 732 O O . GLY A 1 91 ? -22.216 5.835 12.222 1.00 86.50 91 GLY A O 1
ATOM 733 N N . ILE A 1 92 ? -20.363 4.594 12.409 1.00 87.00 92 ILE A N 1
ATOM 734 C CA . ILE A 1 92 ? -19.430 5.725 12.427 1.00 87.00 92 ILE A CA 1
ATOM 735 C C . ILE A 1 92 ? -18.966 5.992 10.993 1.00 87.00 92 ILE A C 1
ATOM 737 O O . ILE A 1 92 ? -18.018 5.385 10.492 1.00 87.00 92 ILE A O 1
ATOM 741 N N . ILE A 1 93 ? -19.650 6.919 10.324 1.00 82.75 93 ILE A N 1
ATOM 742 C CA . ILE A 1 93 ? -19.385 7.288 8.930 1.00 82.75 93 ILE A CA 1
ATOM 743 C C . ILE A 1 93 ? -18.613 8.609 8.893 1.00 82.75 93 ILE A C 1
ATOM 745 O O . ILE A 1 93 ? -19.005 9.592 9.517 1.00 82.75 93 ILE A O 1
ATOM 749 N N . ALA A 1 94 ? -17.525 8.653 8.124 1.00 78.81 94 ALA A N 1
ATOM 750 C CA . ALA A 1 94 ? -16.798 9.886 7.846 1.00 78.81 94 ALA A CA 1
ATOM 751 C C . ALA A 1 94 ? -16.515 10.029 6.351 1.00 78.81 94 ALA A C 1
ATOM 753 O O . ALA A 1 94 ? -16.219 9.049 5.664 1.00 78.81 94 ALA A O 1
ATOM 754 N N . ALA A 1 95 ? -16.558 11.270 5.865 1.00 76.00 95 ALA A N 1
ATOM 755 C CA . ALA A 1 95 ? -16.233 11.588 4.483 1.00 76.00 95 ALA A CA 1
ATOM 756 C C . ALA A 1 95 ? -14.775 11.227 4.140 1.00 76.00 95 ALA A C 1
ATOM 758 O O . ALA A 1 95 ? -13.881 11.182 4.997 1.00 76.00 95 ALA A O 1
ATOM 759 N N . THR A 1 96 ? -14.515 10.991 2.856 1.00 74.12 96 THR A N 1
ATOM 760 C CA . THR A 1 96 ? -13.167 10.747 2.333 1.00 74.12 96 THR A CA 1
ATOM 761 C C . THR A 1 96 ? -12.230 11.922 2.629 1.00 74.12 96 THR A C 1
ATOM 763 O O . THR A 1 96 ? -12.662 13.069 2.684 1.00 74.12 96 THR A O 1
ATOM 766 N N . GLY A 1 97 ? -10.938 11.642 2.822 1.00 73.50 97 GLY A N 1
ATOM 767 C CA . GLY A 1 97 ? -9.910 12.658 3.090 1.00 73.50 97 GLY A CA 1
ATOM 768 C C . GLY A 1 97 ? -9.086 12.378 4.347 1.00 73.50 97 GLY A C 1
ATOM 769 O O . GLY A 1 97 ? -9.541 11.678 5.255 1.00 73.50 97 GLY A O 1
ATOM 770 N N . MET A 1 98 ? -7.855 12.900 4.381 1.00 70.50 98 MET A N 1
ATOM 771 C CA . MET A 1 98 ? -6.884 12.661 5.461 1.00 70.50 98 MET A CA 1
ATOM 772 C C . MET A 1 98 ? -7.292 13.317 6.785 1.00 70.50 98 MET A C 1
ATOM 774 O O . MET A 1 98 ? -7.121 12.722 7.846 1.00 70.50 98 MET A O 1
ATOM 778 N N . GLU A 1 99 ? -7.888 14.507 6.730 1.00 73.69 99 GLU A N 1
ATOM 779 C CA . GLU A 1 99 ? -8.342 15.250 7.914 1.00 73.69 99 GLU A CA 1
ATOM 780 C C . GLU A 1 99 ? -9.425 14.494 8.691 1.00 73.69 99 GLU A C 1
ATOM 782 O O . GLU A 1 99 ? -9.435 14.464 9.922 1.00 73.69 99 GLU A O 1
ATOM 787 N N . ASN A 1 100 ? -10.298 13.790 7.970 1.00 79.81 100 ASN A N 1
ATOM 788 C CA . ASN A 1 100 ? -11.351 12.981 8.571 1.00 79.81 100 ASN A CA 1
ATOM 789 C C . ASN A 1 100 ? -10.803 11.709 9.235 1.00 79.81 100 ASN A C 1
ATOM 791 O O . ASN A 1 100 ? -11.389 11.232 10.202 1.00 79.81 100 ASN A O 1
ATOM 795 N N . ILE A 1 101 ? -9.646 11.192 8.800 1.00 83.44 101 ILE A N 1
ATOM 796 C CA . ILE A 1 101 ? -8.994 10.040 9.451 1.00 83.44 101 ILE A CA 1
ATOM 797 C C . ILE A 1 101 ? -8.525 10.416 10.854 1.00 83.44 101 ILE A C 1
ATOM 799 O O . ILE A 1 101 ? -8.682 9.625 11.778 1.00 83.44 101 ILE A O 1
ATOM 803 N N . ALA A 1 102 ? -7.978 11.622 11.038 1.00 85.88 102 ALA A N 1
ATOM 804 C CA . ALA A 1 102 ? -7.546 12.080 12.357 1.00 85.88 102 ALA A CA 1
ATOM 805 C C . ALA A 1 102 ? -8.716 12.083 13.355 1.00 85.88 102 ALA A C 1
ATOM 807 O O . ALA A 1 102 ? -8.564 11.600 14.476 1.00 85.88 102 ALA A O 1
ATOM 808 N N . LYS A 1 103 ? -9.903 12.522 12.915 1.00 85.44 103 LYS A N 1
ATOM 809 C CA . LYS A 1 103 ? -11.141 12.471 13.709 1.00 85.44 103 LYS A CA 1
ATOM 810 C C . LYS A 1 103 ? -11.538 11.032 14.057 1.00 85.44 103 LYS A C 1
ATOM 812 O O . LYS A 1 103 ? -11.811 10.747 15.217 1.00 85.44 103 LYS A O 1
ATOM 817 N N . LEU A 1 104 ? -11.494 10.109 13.091 1.00 85.19 104 LEU A N 1
ATOM 818 C CA . LEU A 1 104 ? -11.775 8.684 13.333 1.00 85.19 104 LEU A CA 1
ATOM 819 C C . LEU A 1 104 ? -10.797 8.056 14.337 1.00 85.19 104 LEU A C 1
ATOM 821 O O . LEU A 1 104 ? -11.207 7.311 15.224 1.00 85.19 104 LEU A O 1
ATOM 825 N N . ILE A 1 105 ? -9.508 8.389 14.240 1.00 88.38 105 ILE A N 1
ATOM 826 C CA . ILE A 1 105 ? -8.485 7.930 15.188 1.00 88.38 105 ILE A CA 1
ATOM 827 C C . ILE A 1 105 ? -8.793 8.433 16.602 1.00 88.38 105 ILE A C 1
ATOM 829 O O . ILE A 1 105 ? -8.619 7.683 17.562 1.00 88.38 105 ILE A O 1
ATOM 833 N N . ILE A 1 106 ? -9.237 9.685 16.740 1.00 87.50 106 ILE A N 1
ATOM 834 C CA . ILE A 1 106 ? -9.637 10.259 18.030 1.00 87.50 106 ILE A CA 1
ATOM 835 C C . ILE A 1 106 ? -10.850 9.509 18.588 1.00 87.50 106 ILE A C 1
ATOM 837 O O . ILE A 1 106 ? -10.793 9.079 19.733 1.00 87.50 106 ILE A O 1
ATOM 841 N N . ILE A 1 107 ? -11.883 9.252 17.779 1.00 85.62 107 ILE A N 1
ATOM 842 C CA . ILE A 1 107 ? -13.077 8.493 18.199 1.00 85.62 107 ILE A CA 1
ATOM 843 C C . ILE A 1 107 ? -12.689 7.117 18.753 1.00 85.62 107 ILE A C 1
ATOM 845 O O . ILE A 1 107 ? -13.125 6.737 19.841 1.00 85.62 107 ILE A O 1
ATOM 849 N N . VAL A 1 108 ? -11.815 6.390 18.046 1.00 86.56 108 VAL A N 1
ATOM 850 C CA . VAL A 1 108 ? -11.316 5.094 18.525 1.00 86.56 108 VAL A CA 1
ATOM 851 C C . VAL A 1 108 ? -10.508 5.264 19.814 1.00 86.56 108 VAL A C 1
ATOM 853 O O . VAL A 1 108 ? -10.688 4.493 20.746 1.00 86.56 108 VAL A O 1
ATOM 856 N N . LYS A 1 109 ? -9.634 6.269 19.930 1.00 83.94 109 LYS A N 1
ATOM 857 C CA . LYS A 1 109 ? -8.806 6.465 21.135 1.00 83.94 109 LYS A CA 1
ATOM 858 C C . LYS A 1 109 ? -9.600 6.873 22.371 1.00 83.94 109 LYS A C 1
ATOM 860 O O . LYS A 1 109 ? -9.320 6.361 23.450 1.00 83.94 109 LYS A O 1
ATOM 865 N N . GLU A 1 110 ? -10.539 7.797 22.217 1.00 81.56 110 GLU A N 1
ATOM 866 C CA . GLU A 1 110 ? -11.289 8.374 23.331 1.00 81.56 110 GLU A CA 1
ATOM 867 C C . GLU A 1 110 ? -12.320 7.405 23.901 1.00 81.56 110 GLU A C 1
ATOM 869 O O . GLU A 1 110 ? -12.734 7.588 25.040 1.00 81.56 110 GLU A O 1
ATOM 874 N N . ASN A 1 111 ? -12.717 6.378 23.133 1.00 70.94 111 ASN A N 1
ATOM 875 C CA . ASN A 1 111 ? -13.671 5.350 23.549 1.00 70.94 111 ASN A CA 1
ATOM 876 C C . ASN A 1 111 ? -14.847 5.944 24.349 1.00 70.94 111 ASN A C 1
ATOM 878 O O . ASN A 1 111 ? -15.196 5.446 25.422 1.00 70.94 111 ASN A O 1
ATOM 882 N N . LYS A 1 112 ? -15.408 7.061 23.859 1.00 56.53 112 LYS A N 1
ATOM 883 C CA . LYS A 1 112 ? -16.535 7.760 24.492 1.00 56.53 112 LYS A CA 1
ATOM 884 C C . LYS A 1 112 ? -17.756 6.857 24.368 1.00 56.53 112 LYS A C 1
ATOM 886 O O . LYS A 1 112 ? -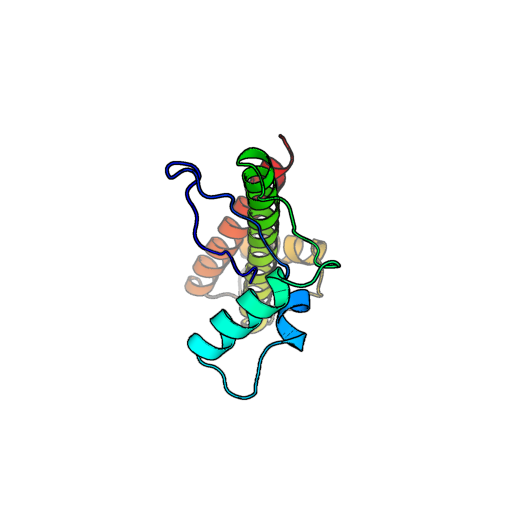18.437 6.844 23.348 1.00 56.53 112 LYS A O 1
ATOM 891 N N . GLY A 1 113 ? -17.894 5.992 25.369 1.00 54.84 113 GLY A N 1
ATOM 892 C CA . GLY A 1 113 ? -18.577 4.713 25.282 1.00 54.84 113 GLY A CA 1
ATOM 893 C C . GLY A 1 113 ? -19.972 4.776 24.674 1.00 54.84 113 GLY A C 1
ATOM 894 O O . GLY A 1 113 ? -20.804 5.548 25.142 1.00 54.84 113 GLY A O 1
ATOM 895 N N . LYS A 1 114 ? -20.206 3.899 23.681 1.00 59.59 114 LYS A N 1
ATOM 896 C CA . LYS A 1 114 ? -21.353 2.959 23.612 1.00 59.59 114 LYS A CA 1
ATOM 897 C C . LYS A 1 114 ? -21.543 2.223 22.268 1.00 59.59 114 LYS A C 1
ATOM 899 O O . LYS A 1 114 ? -22.502 1.472 22.166 1.00 59.59 114 LYS A O 1
ATOM 904 N N . GLN A 1 115 ? -20.655 2.340 21.271 1.00 68.69 115 GLN A N 1
ATOM 905 C CA . GLN A 1 115 ? -20.904 1.728 19.942 1.00 68.69 115 GLN A CA 1
ATOM 906 C C . GLN A 1 115 ? -19.920 0.653 19.451 1.00 68.69 115 GLN A C 1
ATOM 908 O O . GLN A 1 115 ? -20.298 -0.119 18.577 1.00 68.69 115 GLN A O 1
ATOM 913 N N . ILE A 1 116 ? -18.701 0.537 19.995 1.00 81.69 116 ILE A N 1
ATOM 914 C CA . ILE A 1 116 ? -17.701 -0.414 19.471 1.00 81.69 116 ILE A CA 1
ATOM 915 C C . ILE A 1 116 ? -17.399 -1.510 20.509 1.00 81.69 116 ILE A C 1
ATOM 917 O O . ILE A 1 116 ? -16.912 -1.195 21.600 1.00 81.69 116 ILE A O 1
ATOM 921 N N . PRO A 1 117 ? -17.637 -2.799 20.199 1.00 88.25 117 PRO A N 1
ATOM 922 C CA . PRO A 1 117 ? -17.243 -3.918 21.053 1.00 88.25 117 PRO A CA 1
ATOM 923 C C . PRO A 1 117 ? -15.734 -3.938 21.336 1.00 88.25 117 PRO A C 1
ATOM 925 O O . PRO A 1 117 ? -14.924 -3.610 20.470 1.00 88.25 117 PRO A O 1
ATOM 928 N N . LYS A 1 118 ? -15.331 -4.407 22.527 1.00 86.94 118 LYS A N 1
ATOM 929 C CA . LYS A 1 118 ? -13.911 -4.463 22.942 1.00 86.94 118 LYS A CA 1
ATOM 930 C C . LYS A 1 118 ? -13.010 -5.163 21.917 1.00 86.94 118 LYS A C 1
ATOM 932 O O . LYS A 1 118 ? -11.918 -4.682 21.642 1.00 86.94 118 LYS A O 1
ATOM 937 N N . ALA A 1 119 ? -13.474 -6.267 21.329 1.00 89.62 119 ALA A N 1
ATOM 938 C CA . ALA A 1 119 ? -12.718 -7.006 20.316 1.00 89.62 119 ALA A CA 1
ATOM 939 C C . ALA A 1 119 ? -12.450 -6.161 19.055 1.00 89.62 119 ALA A C 1
ATOM 941 O O . ALA A 1 119 ? -11.317 -6.098 18.580 1.00 89.62 119 ALA A O 1
ATOM 942 N N . ALA A 1 120 ? -13.469 -5.450 18.563 1.00 89.69 120 ALA A N 1
ATOM 943 C CA . ALA A 1 120 ? -13.331 -4.537 17.432 1.00 89.69 120 ALA A CA 1
ATOM 944 C C . ALA A 1 120 ? -12.410 -3.357 17.775 1.00 89.69 120 ALA A C 1
ATOM 946 O O . ALA A 1 120 ? -11.577 -2.964 16.964 1.00 89.69 120 ALA A O 1
ATOM 947 N N . HIS A 1 121 ? -12.485 -2.841 19.005 1.00 89.31 121 HIS A N 1
ATOM 948 C CA . HIS A 1 121 ? -11.587 -1.788 19.486 1.00 89.31 121 HIS A CA 1
ATOM 949 C C . HIS A 1 121 ? -10.114 -2.204 19.416 1.00 89.31 121 HIS A C 1
ATOM 951 O O . HIS A 1 121 ? -9.286 -1.462 18.885 1.00 89.31 121 HIS A O 1
ATOM 957 N N . THR A 1 122 ? -9.792 -3.419 19.870 1.00 90.69 122 THR A N 1
ATOM 958 C CA . THR A 1 122 ? -8.439 -3.986 19.773 1.00 90.69 122 THR A CA 1
ATOM 959 C C . THR A 1 122 ? -7.960 -4.048 18.322 1.00 90.69 122 THR A C 1
ATOM 961 O O . THR A 1 122 ? -6.867 -3.564 18.023 1.00 90.69 122 THR A O 1
ATOM 964 N N . ALA A 1 123 ? -8.788 -4.564 17.409 1.00 92.44 123 ALA A N 1
ATOM 965 C CA . ALA A 1 123 ? -8.451 -4.646 15.987 1.00 92.44 123 ALA A CA 1
ATOM 966 C C . ALA A 1 123 ? -8.226 -3.255 15.359 1.00 92.44 123 ALA A C 1
ATOM 968 O O . ALA A 1 123 ? -7.218 -3.020 14.689 1.00 92.44 123 ALA A O 1
ATOM 969 N N . LEU A 1 124 ? -9.110 -2.293 15.639 1.00 92.50 124 LEU A N 1
ATOM 970 C CA . LEU A 1 124 ? -8.993 -0.913 15.157 1.00 92.50 124 LEU A CA 1
ATOM 971 C C . LEU A 1 124 ? -7.708 -0.243 15.666 1.00 92.50 124 LEU A C 1
ATOM 973 O O . LEU A 1 124 ? -7.034 0.459 14.910 1.00 92.50 124 LEU A O 1
ATOM 977 N N . ARG A 1 125 ? -7.311 -0.489 16.921 1.00 92.62 125 ARG A N 1
ATOM 978 C CA . ARG A 1 125 ? -6.043 0.022 17.470 1.00 92.62 125 ARG A CA 1
ATOM 979 C C . ARG A 1 125 ? -4.821 -0.543 16.752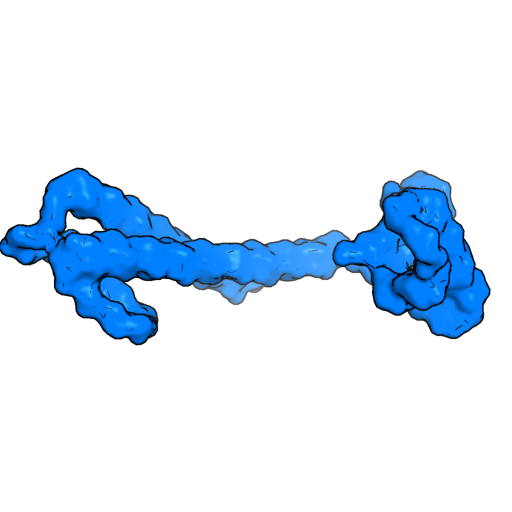 1.00 92.62 125 ARG A C 1
ATOM 981 O O . ARG A 1 125 ? -3.865 0.207 16.555 1.00 92.62 125 ARG A O 1
ATOM 988 N N . MET A 1 126 ? -4.847 -1.810 16.337 1.00 93.94 126 MET A N 1
ATOM 989 C CA . MET A 1 126 ? -3.760 -2.408 15.551 1.00 93.94 126 MET A CA 1
ATOM 990 C C . MET A 1 126 ? -3.609 -1.706 14.196 1.00 93.94 126 MET A C 1
ATOM 992 O O . MET A 1 126 ? -2.501 -1.312 13.833 1.00 93.94 126 MET A O 1
ATOM 996 N N . ILE A 1 127 ? -4.722 -1.458 13.496 1.00 94.31 127 ILE A N 1
ATOM 997 C CA . ILE A 1 127 ? -4.733 -0.728 12.215 1.00 94.31 127 ILE A CA 1
ATOM 998 C C . ILE A 1 127 ? -4.188 0.697 12.391 1.00 94.31 127 ILE A C 1
ATOM 1000 O O . ILE A 1 127 ? -3.357 1.154 11.605 1.00 94.31 127 ILE A O 1
ATOM 1004 N N . ILE A 1 128 ? -4.612 1.402 13.445 1.00 93.19 128 ILE A N 1
ATOM 1005 C CA . ILE A 1 128 ? -4.135 2.760 13.752 1.00 93.19 128 ILE A CA 1
ATOM 1006 C C . ILE A 1 128 ? -2.632 2.771 14.059 1.00 93.19 128 ILE A C 1
ATOM 1008 O O . ILE A 1 128 ? -1.934 3.698 13.642 1.00 93.19 128 ILE A O 1
ATOM 1012 N N . GLY A 1 129 ? -2.129 1.760 14.774 1.00 94.25 129 GLY A N 1
ATOM 1013 C CA . GLY A 1 129 ? -0.698 1.585 15.026 1.00 94.25 129 GLY A CA 1
ATOM 1014 C C . GLY A 1 129 ? 0.089 1.456 13.723 1.00 94.25 129 GLY A C 1
ATOM 1015 O O . GLY A 1 129 ? 0.982 2.258 13.463 1.00 94.25 129 GLY A O 1
ATOM 1016 N N . GLN A 1 130 ? -0.332 0.542 12.848 1.00 94.62 130 GLN A N 1
ATOM 1017 C CA . GLN A 1 130 ? 0.302 0.342 11.542 1.00 94.62 130 GLN A CA 1
ATOM 1018 C C . GLN A 1 130 ? 0.270 1.604 10.665 1.00 94.62 130 GLN A C 1
ATOM 1020 O O . GLN A 1 130 ? 1.259 1.929 10.011 1.00 94.62 130 GLN A O 1
ATOM 1025 N N . LEU A 1 131 ? -0.838 2.354 10.669 1.00 92.12 131 LEU A N 1
ATOM 1026 C CA . LEU A 1 131 ? -0.939 3.629 9.950 1.00 92.12 131 LEU A CA 1
ATOM 1027 C C . LEU A 1 131 ? 0.083 4.661 10.439 1.00 92.12 131 LEU A C 1
ATOM 1029 O O . LEU A 1 131 ? 0.658 5.390 9.628 1.00 92.12 131 LEU A O 1
ATOM 1033 N N . ARG A 1 132 ? 0.312 4.734 11.755 1.00 91.19 132 ARG A N 1
ATOM 1034 C CA . ARG A 1 132 ? 1.314 5.634 12.336 1.00 91.19 132 ARG A CA 1
ATOM 1035 C C . ARG A 1 132 ? 2.721 5.228 11.901 1.00 91.19 132 ARG A C 1
ATOM 1037 O O . ARG A 1 132 ? 3.463 6.091 11.442 1.00 91.19 132 ARG A O 1
ATOM 1044 N N . ASP A 1 133 ? 3.045 3.942 11.980 1.00 92.38 133 ASP A N 1
ATOM 1045 C CA . ASP A 1 133 ? 4.366 3.428 11.607 1.00 92.38 133 ASP A CA 1
ATOM 1046 C C . ASP A 1 133 ? 4.660 3.655 10.120 1.00 92.38 133 ASP A C 1
ATOM 1048 O O . ASP A 1 133 ? 5.746 4.111 9.759 1.00 92.38 133 ASP A O 1
ATOM 1052 N N . LEU A 1 134 ? 3.677 3.408 9.246 1.00 91.69 134 LEU A N 1
ATOM 1053 C CA . LEU A 1 134 ? 3.808 3.689 7.816 1.00 91.69 134 LEU A CA 1
ATOM 1054 C C . LEU A 1 134 ? 4.050 5.172 7.547 1.00 91.69 134 LEU A C 1
ATOM 1056 O O . LEU A 1 134 ? 4.892 5.505 6.715 1.00 91.69 134 LEU A O 1
ATOM 1060 N N . LYS A 1 135 ? 3.345 6.069 8.247 1.00 87.69 135 LYS A N 1
ATOM 1061 C CA . LYS A 1 135 ? 3.542 7.514 8.083 1.00 87.69 135 LYS A CA 1
ATOM 1062 C C . LYS A 1 135 ? 4.976 7.918 8.428 1.00 87.69 135 LYS A C 1
ATOM 1064 O O . LYS A 1 135 ? 5.565 8.687 7.674 1.00 87.69 135 LYS A O 1
ATOM 1069 N N . THR A 1 136 ? 5.542 7.374 9.505 1.00 88.88 136 THR A N 1
ATOM 1070 C CA . THR A 1 136 ? 6.944 7.608 9.881 1.00 88.88 136 THR A CA 1
ATOM 1071 C C . THR A 1 136 ? 7.899 7.100 8.800 1.00 88.88 136 THR A C 1
ATOM 1073 O O . THR A 1 136 ? 8.707 7.870 8.293 1.00 88.88 136 THR A O 1
ATOM 1076 N N . ARG A 1 137 ? 7.734 5.853 8.340 1.00 88.94 137 ARG A N 1
ATOM 1077 C CA . ARG A 1 137 ? 8.610 5.246 7.317 1.00 88.94 137 ARG A CA 1
ATOM 1078 C C . ARG A 1 137 ? 8.567 5.973 5.970 1.00 88.94 137 ARG A C 1
ATOM 1080 O O . ARG A 1 137 ? 9.585 6.098 5.293 1.00 88.94 137 ARG A O 1
ATOM 1087 N N . ILE A 1 138 ? 7.399 6.478 5.564 1.00 86.88 138 ILE A N 1
ATOM 1088 C CA . ILE A 1 138 ? 7.259 7.277 4.334 1.00 86.88 138 ILE A CA 1
ATOM 1089 C C . ILE A 1 138 ? 8.051 8.591 4.438 1.00 86.88 138 ILE A C 1
ATOM 1091 O O . ILE A 1 138 ? 8.638 9.018 3.444 1.00 86.88 138 ILE A O 1
ATOM 1095 N N . ILE A 1 139 ? 8.082 9.215 5.622 1.00 82.19 139 ILE A N 1
ATOM 1096 C CA . ILE A 1 139 ? 8.870 10.429 5.893 1.00 82.19 139 ILE A CA 1
ATOM 1097 C C . ILE A 1 139 ? 10.367 10.101 5.964 1.00 82.19 139 ILE A C 1
ATOM 1099 O O . ILE A 1 139 ? 11.175 10.848 5.433 1.00 82.19 139 ILE A O 1
ATOM 1103 N N . GLU A 1 140 ? 10.764 8.972 6.544 1.00 78.94 140 GLU A N 1
ATOM 1104 C CA . GLU A 1 140 ? 12.176 8.555 6.571 1.00 78.94 140 GLU A CA 1
ATOM 1105 C C . GLU A 1 140 ? 12.726 8.289 5.162 1.00 78.94 140 GLU A C 1
ATOM 1107 O O . GLU A 1 140 ? 13.878 8.587 4.868 1.00 78.94 140 GLU A O 1
ATOM 1112 N N . THR A 1 141 ? 11.877 7.830 4.236 1.00 67.31 141 THR A N 1
ATOM 1113 C CA . THR A 1 141 ? 12.258 7.623 2.825 1.00 67.31 141 THR A CA 1
ATOM 1114 C C . THR A 1 141 ? 12.461 8.952 2.054 1.00 67.31 141 THR A C 1
ATOM 1116 O O . THR A 1 141 ? 12.690 8.932 0.846 1.00 67.31 141 THR A O 1
ATOM 1119 N N . TYR A 1 142 ? 12.341 10.122 2.700 1.00 61.59 142 TYR A N 1
ATOM 1120 C CA . TYR A 1 142 ? 12.552 11.444 2.083 1.00 61.59 142 TYR A CA 1
ATOM 1121 C C . TYR A 1 142 ? 14.007 11.937 2.113 1.00 61.59 142 TYR A C 1
ATOM 1123 O O . TYR A 1 142 ? 14.285 12.954 1.483 1.00 61.59 142 TYR A O 1
ATOM 1131 N N . CYS A 1 143 ? 14.922 11.247 2.800 1.00 44.81 143 CYS A N 1
ATOM 1132 C CA . CYS A 1 143 ? 16.305 11.696 2.959 1.00 44.81 143 CYS A CA 1
ATOM 1133 C C . CYS A 1 143 ? 17.292 10.690 2.337 1.00 44.81 143 CYS A C 1
ATOM 1135 O O . CYS A 1 143 ? 17.590 9.679 2.974 1.00 44.81 143 CYS A O 1
ATOM 1137 N N . PRO A 1 144 ? 17.757 10.906 1.093 1.00 49.25 144 PRO A N 1
ATOM 1138 C CA . PRO A 1 144 ? 19.029 10.357 0.636 1.00 49.25 144 PRO A CA 1
ATOM 1139 C C . PRO A 1 144 ? 20.217 11.086 1.278 1.00 49.25 144 PRO A C 1
ATOM 1141 O O . PRO A 1 144 ? 20.071 12.288 1.606 1.00 49.25 144 PRO A O 1
#

Solvent-accessible surface area (backbone atoms only — not comparable to full-atom values): 8733 Å² total; per-residue (Å²): 126,76,55,69,67,80,90,61,71,91,74,77,56,89,78,68,31,41,55,51,80,69,29,54,87,50,49,57,94,67,97,49,69,68,42,52,53,51,10,45,54,58,36,70,71,41,90,86,58,72,68,46,83,78,75,51,72,67,64,47,50,56,51,47,54,55,53,51,45,56,48,50,53,51,50,46,53,51,48,52,50,49,55,49,52,62,34,40,79,55,70,49,77,73,68,89,60,72,73,47,48,56,53,52,53,46,55,65,71,66,56,79,80,86,65,76,56,70,71,58,48,54,53,52,50,52,50,53,50,52,47,51,53,44,54,50,54,57,57,60,72,71,65,132

Sequence (144 aa):
MRQAIKGHKRLGHDMRLMLPQYVKPYVKRGKNDATNVEAIYEAVTRPSMRFVPIKGTEQQAVLMLHRTRDLLVRQGTMLTNALRGHLSEFGIIAATGMENIAKLIIIVKENKGKQIPKAAHTALRMIIGQLRDLKTRIIETYCP

Nearest PDB structures (foldseek):
  8hey-assembly1_h  TM=1.941E-01  e=1.355E-01  Human betaherpesvirus 5
  8ud1-assembly1_1W  TM=3.147E-01  e=6.817E+00  Sus scrofa

pLDDT: mean 81.35, std 13.82, range [37.84, 95.19]